Protein AF-A0A354EG21-F1 (afdb_monomer_lite)

Foldseek 3Di:
DVVVVVVVVVVVVVVVVVVVPPDDVVVVVVVVVLVVVLVVCLLVLVQLVSLVSDDPVSCVVDPSVNRSVVSCVPVVVVDHD

Secondary structure (DSSP, 8-state):
-HHHHHHHHHHHHHHHHGGGG---HHHHHHHHHHHHHHHHHHHTT-HHHHHHTS-HHHHHHS-HHHHHHHHHHHTGGG---

Structure (mmCIF, N/CA/C/O backbone):
data_AF-A0A354EG21-F1
#
_entry.id   AF-A0A354EG21-F1
#
loop_
_atom_site.group_PDB
_atom_site.id
_atom_site.type_symbol
_atom_site.label_atom_id
_atom_site.label_alt_id
_atom_site.label_comp_id
_atom_site.label_asym_id
_atom_site.label_entity_id
_atom_site.label_seq_id
_atom_site.pdbx_PDB_ins_code
_atom_site.Cartn_x
_atom_site.Cartn_y
_atom_site.Cartn_z
_atom_site.occupancy
_atom_site.B_iso_or_equiv
_atom_site.auth_seq_id
_atom_site.auth_comp_id
_atom_site.auth_asym_id
_atom_site.auth_atom_id
_atom_site.pdbx_PDB_model_num
ATOM 1 N N . MET A 1 1 ? -40.943 30.868 32.834 1.00 62.72 1 MET A N 1
ATOM 2 C CA . MET A 1 1 ? -40.074 31.105 31.658 1.00 62.72 1 MET A CA 1
ATOM 3 C C . MET A 1 1 ? -38.619 30.731 31.941 1.00 62.72 1 MET A C 1
ATOM 5 O O . MET A 1 1 ? -38.123 29.824 31.292 1.00 62.72 1 MET A O 1
ATOM 9 N N . VAL A 1 2 ? -37.975 31.308 32.964 1.00 67.62 2 VAL A N 1
ATOM 10 C CA . VAL A 1 2 ? -36.539 31.116 33.281 1.00 67.62 2 VAL A CA 1
ATOM 11 C C . VAL A 1 2 ? -36.107 29.645 33.436 1.00 67.62 2 VAL A C 1
ATOM 13 O O . VAL A 1 2 ? -35.160 29.223 32.788 1.00 67.62 2 VAL A O 1
ATOM 16 N N . ARG A 1 3 ? -36.844 28.813 34.188 1.00 76.12 3 ARG A N 1
ATOM 17 C CA . ARG A 1 3 ? -36.518 27.376 34.357 1.00 76.12 3 ARG A CA 1
ATOM 18 C C . ARG A 1 3 ? -36.470 26.578 33.046 1.00 76.12 3 ARG A C 1
ATOM 20 O O . ARG A 1 3 ? -35.625 25.707 32.914 1.00 76.12 3 ARG A O 1
ATOM 27 N N . LYS A 1 4 ? -37.318 26.908 32.064 1.00 69.44 4 LYS A N 1
ATOM 28 C CA . LYS A 1 4 ? -37.327 26.237 30.750 1.00 69.44 4 LYS A CA 1
ATOM 29 C C . LYS A 1 4 ? -36.119 26.637 29.897 1.00 69.44 4 LYS A C 1
ATOM 31 O O . LYS A 1 4 ? -35.576 25.800 29.190 1.00 69.44 4 LYS A O 1
ATOM 36 N N . VAL A 1 5 ? -35.679 27.893 30.010 1.00 79.00 5 VAL A N 1
ATOM 37 C CA . VAL A 1 5 ? -34.487 28.409 29.317 1.00 79.00 5 VAL A CA 1
ATOM 38 C C . VAL A 1 5 ? -33.222 27.731 29.845 1.00 79.00 5 VAL A C 1
ATOM 40 O O . VAL A 1 5 ? -32.408 27.272 29.056 1.00 79.00 5 VAL A O 1
ATOM 43 N N . TRP A 1 6 ? -33.098 27.568 31.164 1.00 82.06 6 TRP A N 1
ATOM 44 C CA . TRP A 1 6 ? -31.968 26.851 31.765 1.00 82.06 6 TRP A CA 1
ATOM 45 C C . TRP A 1 6 ? -31.946 25.363 31.397 1.00 82.06 6 TRP A C 1
ATOM 47 O O . TRP A 1 6 ? -30.882 24.830 31.097 1.00 82.06 6 TRP A O 1
ATOM 57 N N . SER A 1 7 ? -33.108 24.702 31.336 1.00 81.25 7 SER A N 1
ATOM 58 C CA . SER A 1 7 ? -33.198 23.318 30.850 1.00 81.25 7 SER A CA 1
ATOM 59 C C . SER A 1 7 ? -32.785 23.177 29.381 1.00 81.25 7 SER A C 1
ATOM 61 O O . SER A 1 7 ? -32.114 22.212 29.036 1.00 81.25 7 SER A O 1
ATOM 63 N N . LEU A 1 8 ? -33.142 24.140 28.524 1.00 82.06 8 LEU A N 1
ATOM 64 C CA . LEU A 1 8 ? -32.750 24.145 27.109 1.00 82.06 8 LEU A CA 1
ATOM 65 C C . LEU A 1 8 ? -31.253 24.414 26.919 1.00 82.06 8 LEU A C 1
ATOM 67 O O . LEU A 1 8 ? -30.623 23.767 26.088 1.00 82.06 8 LEU A O 1
ATOM 71 N N . VAL A 1 9 ? -30.670 25.313 27.715 1.00 83.31 9 VAL A N 1
ATOM 72 C CA . VAL A 1 9 ? -29.223 25.580 27.699 1.00 83.31 9 VAL A CA 1
ATOM 73 C C . VAL A 1 9 ? -28.440 24.355 28.181 1.00 83.31 9 VAL A C 1
ATOM 75 O O . VAL A 1 9 ? -27.480 23.956 27.529 1.00 83.31 9 VAL A O 1
ATOM 78 N N . LEU A 1 10 ? -28.882 23.698 29.258 1.00 81.00 10 LEU A N 1
ATOM 79 C CA . LEU A 1 10 ? -28.264 22.458 29.745 1.00 81.00 10 LEU A CA 1
ATOM 80 C C . LEU A 1 10 ? -28.369 21.316 28.726 1.00 81.00 10 LEU A C 1
ATOM 82 O O . LEU A 1 10 ? -27.397 20.594 28.522 1.00 81.00 10 LEU A O 1
ATOM 86 N N . LEU A 1 11 ? -29.513 21.174 28.049 1.00 79.88 11 LEU A N 1
ATOM 87 C CA . LEU A 1 11 ? -29.690 20.175 26.994 1.00 79.88 11 LEU A CA 1
ATOM 88 C C . LEU A 1 11 ? -28.786 20.461 25.784 1.00 79.88 11 LEU A C 1
ATOM 90 O O . LEU A 1 11 ? -28.192 19.535 25.239 1.00 79.88 11 LEU A O 1
ATOM 94 N N . GLY A 1 12 ? -28.630 21.733 25.403 1.00 78.00 12 GLY A N 1
ATOM 95 C CA . GLY A 1 12 ? -27.724 22.154 24.333 1.00 78.00 12 GLY A CA 1
ATOM 96 C C . GLY A 1 12 ? -26.249 21.878 24.644 1.00 78.00 12 GLY A C 1
ATOM 97 O O . GLY A 1 12 ? -25.526 21.410 23.770 1.00 78.00 12 GLY A O 1
ATOM 98 N N . VAL A 1 13 ? -25.819 22.096 25.893 1.00 77.75 13 VAL A N 1
ATOM 99 C CA . VAL A 1 13 ? -24.451 21.791 26.361 1.00 77.75 13 VAL A CA 1
ATOM 100 C C . VAL A 1 13 ? -24.200 20.279 26.452 1.00 77.75 13 VAL A C 1
ATOM 102 O O . VAL A 1 13 ? -23.117 19.809 26.115 1.00 77.75 13 VAL A O 1
ATOM 105 N N . MET A 1 14 ? -25.199 19.491 26.857 1.00 73.00 14 MET A N 1
ATOM 106 C CA . MET A 1 14 ? -25.110 18.023 26.853 1.00 73.00 14 MET A CA 1
ATOM 107 C C . MET A 1 14 ? -24.974 17.461 25.428 1.00 73.00 14 MET A C 1
ATOM 109 O O . MET A 1 14 ? -24.184 16.546 25.201 1.00 73.00 14 MET A O 1
ATOM 113 N N . LEU A 1 15 ? -25.707 18.021 24.459 1.00 68.88 15 LEU A N 1
ATOM 114 C CA . LEU A 1 15 ? -25.677 17.567 23.065 1.00 68.88 15 LEU A CA 1
ATOM 115 C C . LEU A 1 15 ? -24.344 17.876 22.365 1.00 68.88 15 LEU A C 1
ATOM 117 O O . LEU A 1 15 ? -23.880 17.074 21.558 1.00 68.88 15 LEU A O 1
ATOM 121 N N . SER A 1 16 ? -23.709 19.008 22.681 1.00 64.12 16 SER A N 1
ATOM 122 C CA . SER A 1 16 ? -22.415 19.398 22.103 1.00 64.12 16 SER A CA 1
ATOM 123 C C . SER A 1 16 ? -21.219 18.655 22.710 1.00 64.12 16 SER A C 1
ATOM 125 O O . SER A 1 16 ? -20.180 18.534 22.065 1.00 64.12 16 SER A O 1
ATOM 127 N N . CYS A 1 17 ? -21.360 18.089 23.911 1.00 55.12 17 CYS A N 1
ATOM 128 C CA . CYS A 1 17 ? -20.323 17.255 24.526 1.00 55.12 17 CYS A CA 1
ATOM 129 C C . CYS A 1 17 ? -20.241 15.852 23.885 1.00 55.12 17 CYS A C 1
ATOM 131 O O . CYS A 1 17 ? -19.181 15.227 23.866 1.00 55.12 17 CYS A O 1
ATOM 133 N N . ALA A 1 18 ? -21.337 15.369 23.287 1.00 57.28 18 ALA A N 1
ATOM 134 C CA . ALA A 1 18 ? -21.396 14.048 22.659 1.00 57.28 18 ALA A CA 1
ATOM 135 C C . ALA A 1 18 ? -20.552 13.934 21.373 1.00 57.28 18 ALA A C 1
ATOM 137 O O . ALA A 1 18 ? -20.108 12.841 21.025 1.00 57.28 18 ALA A O 1
ATOM 138 N N . THR A 1 19 ? -20.278 15.043 20.678 1.00 56.66 19 THR A N 1
ATOM 139 C CA . THR A 1 19 ? -19.480 15.028 19.439 1.00 56.66 19 THR A CA 1
ATOM 140 C C . THR A 1 19 ? -17.972 14.972 19.684 1.00 56.66 19 THR A C 1
ATOM 142 O O . THR A 1 19 ? -17.230 14.596 18.782 1.00 56.66 19 THR A O 1
ATOM 145 N N . ALA A 1 20 ? -17.503 15.294 20.894 1.00 53.19 20 ALA A N 1
ATOM 146 C CA . ALA A 1 20 ? -16.080 15.250 21.246 1.00 53.19 20 ALA A CA 1
ATOM 147 C C . ALA A 1 20 ? -15.556 13.820 21.511 1.00 53.19 20 ALA A C 1
ATOM 149 O O . ALA A 1 20 ? -14.348 13.605 21.504 1.00 53.19 20 ALA A O 1
ATOM 150 N N . LEU A 1 21 ? -16.449 12.837 21.693 1.00 55.34 21 LEU A N 1
ATOM 151 C CA . LEU A 1 21 ? -16.121 11.411 21.855 1.00 55.34 21 LEU A CA 1
ATOM 152 C C . LEU A 1 21 ? -16.291 10.587 20.566 1.00 55.34 21 LEU A C 1
ATOM 154 O O . LEU A 1 21 ? -16.222 9.362 20.609 1.00 55.34 21 LEU A O 1
ATOM 158 N N . ALA A 1 22 ? -16.504 11.223 19.412 1.00 60.19 22 ALA A N 1
ATOM 159 C CA . ALA A 1 22 ? -16.817 10.544 18.151 1.00 60.19 22 ALA A CA 1
ATOM 160 C C . ALA A 1 22 ? -15.615 9.853 17.461 1.00 60.19 22 ALA A C 1
ATOM 162 O O . ALA A 1 22 ? -15.636 9.647 16.247 1.00 60.19 22 ALA A O 1
ATOM 163 N N . GLY A 1 23 ? -14.576 9.475 18.211 1.00 62.88 23 GLY A N 1
ATOM 164 C CA . GLY A 1 23 ? -13.600 8.496 17.737 1.00 62.88 23 GLY A CA 1
ATOM 165 C C . GLY A 1 23 ? -14.299 7.150 17.562 1.00 62.88 23 GLY A C 1
ATOM 166 O O . GLY A 1 23 ? -15.132 6.765 18.384 1.00 62.88 23 GLY A O 1
ATOM 167 N N . ASN A 1 24 ? -14.000 6.427 16.486 1.00 77.62 24 ASN A N 1
ATOM 168 C CA . ASN A 1 24 ? -14.523 5.077 16.291 1.00 77.62 24 ASN A CA 1
ATOM 169 C C . ASN A 1 24 ? -13.342 4.100 16.283 1.00 77.62 24 ASN A C 1
ATOM 171 O O . ASN A 1 24 ? -12.869 3.743 15.201 1.00 77.62 24 ASN A O 1
ATOM 175 N N . PRO A 1 25 ? -12.873 3.658 17.469 1.00 81.06 25 PRO A N 1
ATOM 176 C CA . PRO A 1 25 ? -11.698 2.797 17.591 1.00 81.06 25 PRO A CA 1
ATOM 177 C C . PRO A 1 25 ? -11.792 1.523 16.747 1.00 81.06 25 PRO A C 1
ATOM 179 O O . PRO A 1 25 ? -10.787 1.032 16.249 1.00 81.06 25 PRO A O 1
ATOM 182 N N . GLY A 1 26 ? -13.007 1.002 16.531 1.00 88.88 26 GLY A N 1
ATOM 183 C CA . GLY A 1 26 ? -13.226 -0.156 15.664 1.00 88.88 26 GLY A CA 1
ATOM 184 C C . GLY A 1 26 ? -12.928 0.136 14.191 1.00 88.88 26 GLY A C 1
ATOM 185 O O . GLY A 1 26 ? -12.307 -0.681 13.514 1.00 88.88 26 GLY A O 1
ATOM 186 N N . LYS A 1 27 ? -13.319 1.315 13.692 1.00 90.00 27 LYS A N 1
ATOM 187 C CA . LYS A 1 27 ? -12.979 1.751 12.328 1.00 90.00 27 LYS A CA 1
ATOM 188 C C . LYS A 1 27 ? -11.488 2.036 12.180 1.00 90.00 27 LYS A C 1
ATOM 190 O O . LYS A 1 27 ? -10.920 1.696 11.149 1.00 90.00 27 LYS A O 1
ATOM 195 N N . GLU A 1 28 ? -10.863 2.626 13.196 1.00 92.00 28 GLU A N 1
ATOM 196 C CA . GLU A 1 28 ? -9.418 2.882 13.208 1.00 92.00 28 GLU A CA 1
ATOM 197 C C . GLU A 1 28 ? -8.620 1.575 13.189 1.00 92.00 28 GLU A C 1
ATOM 199 O O . GLU A 1 28 ? -7.752 1.403 12.337 1.00 92.00 28 GLU A O 1
ATOM 204 N N . ALA A 1 29 ? -8.970 0.611 14.045 1.00 94.56 29 ALA A N 1
ATOM 205 C CA . ALA A 1 29 ? -8.333 -0.704 14.064 1.00 94.56 29 ALA A CA 1
ATOM 206 C C . ALA A 1 29 ? -8.487 -1.441 12.721 1.00 94.56 29 ALA A C 1
ATOM 208 O O . ALA A 1 29 ? -7.522 -2.005 12.209 1.00 94.56 29 ALA A O 1
ATOM 209 N N . ALA A 1 30 ? -9.677 -1.392 1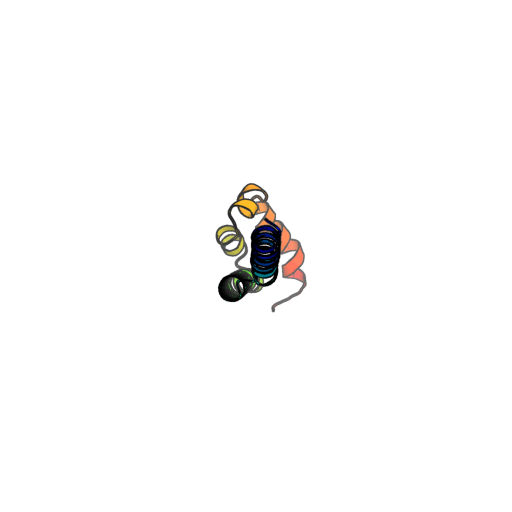2.112 1.00 95.12 30 ALA A N 1
ATOM 210 C CA . ALA A 1 30 ? -9.907 -1.977 10.792 1.00 95.12 30 ALA A CA 1
ATOM 211 C C . ALA A 1 30 ? -9.079 -1.287 9.692 1.00 95.12 30 ALA A C 1
ATOM 213 O O . ALA A 1 30 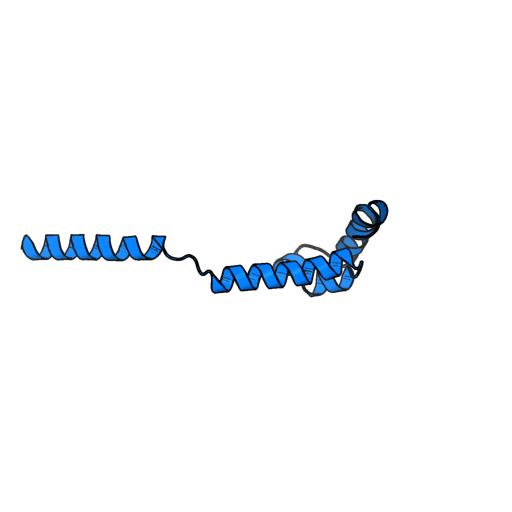? -8.552 -1.959 8.806 1.00 95.12 30 ALA A O 1
ATOM 214 N N . ALA A 1 31 ? -8.933 0.040 9.756 1.00 94.62 31 ALA A N 1
ATOM 215 C CA . ALA A 1 31 ? -8.118 0.799 8.813 1.00 94.62 31 ALA A CA 1
ATOM 216 C C . ALA A 1 31 ? -6.624 0.456 8.936 1.00 94.62 31 ALA A C 1
ATOM 218 O O . ALA A 1 31 ? -5.965 0.271 7.914 1.00 94.62 31 ALA A O 1
ATOM 219 N N . ILE A 1 32 ? -6.107 0.313 10.162 1.00 97.00 32 ILE A N 1
ATOM 220 C CA . ILE A 1 32 ? -4.724 -0.123 10.410 1.00 97.00 32 ILE A CA 1
ATOM 221 C C . ILE A 1 32 ? -4.503 -1.523 9.833 1.00 97.00 32 ILE A C 1
ATOM 223 O O . ILE A 1 32 ? -3.583 -1.714 9.043 1.00 97.00 32 ILE A O 1
ATOM 227 N N . ALA A 1 33 ? -5.391 -2.473 10.137 1.00 97.69 33 ALA A N 1
ATOM 228 C CA . ALA A 1 33 ? -5.273 -3.842 9.637 1.00 97.69 33 ALA A CA 1
ATOM 229 C C . ALA A 1 33 ? -5.295 -3.914 8.098 1.00 97.69 33 ALA A C 1
ATOM 231 O O . ALA A 1 33 ? -4.566 -4.709 7.502 1.00 97.69 33 ALA A O 1
ATOM 232 N N . ALA A 1 34 ? -6.112 -3.085 7.438 1.00 97.62 34 ALA A N 1
ATOM 233 C CA . ALA A 1 34 ? -6.129 -2.986 5.980 1.00 97.62 34 ALA A CA 1
ATOM 234 C C . ALA A 1 34 ? -4.825 -2.380 5.428 1.00 97.62 34 ALA A C 1
ATOM 236 O O . ALA A 1 34 ? -4.281 -2.878 4.441 1.00 97.62 34 ALA A O 1
ATOM 237 N N . ALA A 1 35 ? -4.292 -1.341 6.077 1.00 97.88 35 ALA A N 1
ATOM 238 C CA . ALA A 1 35 ? -3.034 -0.712 5.683 1.00 97.88 35 ALA A CA 1
ATOM 239 C C . ALA A 1 35 ? -1.835 -1.665 5.824 1.00 97.88 35 ALA A C 1
ATOM 241 O O . ALA A 1 35 ? -0.989 -1.711 4.933 1.00 97.88 35 ALA A O 1
ATOM 242 N N . GLU A 1 36 ? -1.779 -2.464 6.891 1.00 98.12 36 GLU A N 1
ATOM 243 C CA . GLU A 1 36 ? -0.733 -3.475 7.102 1.00 98.12 36 GLU A CA 1
ATOM 244 C C . GLU A 1 36 ? -0.759 -4.559 6.017 1.00 98.12 36 GLU A C 1
ATOM 246 O O . GLU A 1 36 ? 0.278 -4.887 5.439 1.00 98.12 36 GLU A O 1
ATOM 251 N N . GLN A 1 37 ? -1.947 -5.067 5.670 1.00 98.00 37 GLN A N 1
ATOM 252 C CA . GLN A 1 37 ? -2.110 -6.033 4.576 1.00 98.00 37 GLN A CA 1
ATOM 253 C C . GLN A 1 37 ? -1.667 -5.446 3.231 1.00 98.00 37 GLN A C 1
ATOM 255 O O . GLN A 1 37 ? -1.001 -6.118 2.438 1.00 98.00 37 GLN A O 1
ATOM 260 N N . TRP A 1 38 ? -1.998 -4.178 2.987 1.00 98.19 38 TRP A N 1
ATOM 261 C CA . TRP A 1 38 ? -1.577 -3.461 1.791 1.00 98.19 38 TRP A CA 1
ATOM 262 C C . TRP A 1 38 ? -0.054 -3.274 1.719 1.00 98.19 38 TRP A C 1
ATOM 264 O O . TRP A 1 38 ? 0.556 -3.551 0.680 1.00 98.19 38 TRP A O 1
ATOM 274 N N . LEU A 1 39 ? 0.577 -2.876 2.828 1.00 97.19 39 LEU A N 1
ATOM 275 C CA . LEU A 1 39 ? 2.030 -2.722 2.932 1.00 97.19 39 LEU A CA 1
ATOM 276 C C . LEU A 1 39 ? 2.761 -4.048 2.718 1.00 97.19 39 LEU A C 1
ATOM 278 O O . LEU A 1 39 ? 3.730 -4.078 1.964 1.00 97.19 39 LEU A O 1
ATOM 282 N N . ALA A 1 40 ? 2.251 -5.153 3.264 1.00 97.00 40 ALA A N 1
ATOM 283 C CA . ALA A 1 40 ? 2.852 -6.471 3.070 1.00 97.00 40 ALA A CA 1
ATOM 284 C C . ALA A 1 40 ? 2.950 -6.861 1.581 1.00 97.00 40 ALA A C 1
ATOM 286 O O . ALA A 1 40 ? 3.918 -7.495 1.160 1.00 97.00 40 ALA A O 1
ATOM 287 N N . MET A 1 41 ? 1.989 -6.450 0.743 1.00 97.75 41 MET A N 1
ATOM 288 C CA . MET A 1 41 ? 2.083 -6.645 -0.709 1.00 97.75 41 MET A CA 1
ATOM 289 C C . MET A 1 41 ? 3.180 -5.790 -1.345 1.00 97.75 41 MET A C 1
ATOM 291 O O . MET A 1 41 ? 3.874 -6.268 -2.244 1.00 97.75 41 MET A O 1
ATOM 295 N N . VAL A 1 42 ? 3.350 -4.545 -0.894 1.00 96.75 42 VAL A N 1
ATOM 296 C CA . VAL A 1 42 ? 4.438 -3.669 -1.351 1.00 96.75 42 VAL A CA 1
ATOM 297 C C . VAL A 1 42 ? 5.789 -4.266 -0.968 1.00 96.75 42 VAL A C 1
ATOM 299 O O . VAL A 1 42 ? 6.656 -4.405 -1.828 1.00 96.75 42 VAL A O 1
ATOM 302 N N . ASP A 1 43 ? 5.960 -4.682 0.280 1.00 95.94 43 ASP A N 1
ATOM 303 C CA . ASP A 1 43 ? 7.231 -5.210 0.778 1.00 95.94 43 ASP A CA 1
ATOM 304 C C . ASP A 1 43 ? 7.587 -6.553 0.113 1.00 95.94 43 ASP A C 1
ATOM 306 O O . ASP A 1 43 ? 8.745 -6.795 -0.227 1.00 95.94 43 ASP A O 1
ATOM 310 N N . ALA A 1 44 ? 6.583 -7.369 -0.229 1.00 95.75 44 ALA A N 1
ATOM 311 C CA . ALA A 1 44 ? 6.749 -8.591 -1.021 1.00 95.75 44 ALA A CA 1
ATOM 312 C C . ALA A 1 44 ? 6.992 -8.353 -2.530 1.00 95.75 44 ALA A C 1
ATOM 314 O O . ALA A 1 44 ? 7.074 -9.314 -3.299 1.00 95.75 44 ALA A O 1
ATOM 315 N N . GLY A 1 45 ? 7.055 -7.102 -2.998 1.00 95.81 45 GLY A N 1
ATOM 316 C CA . GLY A 1 45 ? 7.254 -6.772 -4.414 1.00 95.81 45 GLY A CA 1
ATOM 317 C C . GLY A 1 45 ? 6.022 -6.981 -5.305 1.00 95.81 45 GLY A C 1
ATOM 318 O O . GLY A 1 45 ? 6.115 -6.902 -6.530 1.00 95.81 45 GLY A O 1
ATOM 319 N N . ARG A 1 46 ? 4.843 -7.234 -4.724 1.00 97.81 46 ARG A N 1
ATOM 320 C CA . ARG A 1 46 ? 3.576 -7.480 -5.436 1.00 97.81 46 ARG A CA 1
ATOM 321 C C . ARG A 1 46 ? 2.885 -6.162 -5.814 1.00 97.81 46 ARG A C 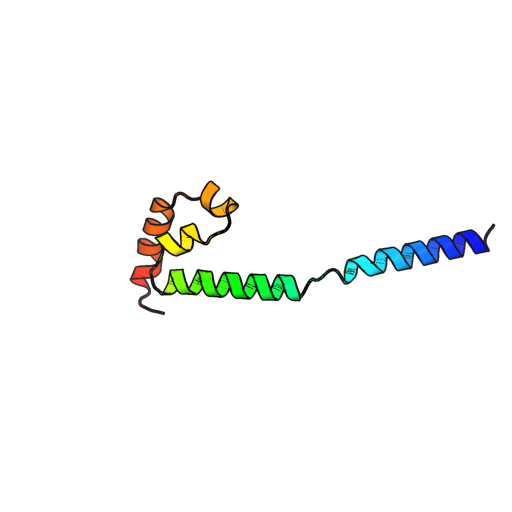1
ATOM 323 O O . ARG A 1 46 ? 1.727 -5.935 -5.475 1.00 97.81 46 ARG A O 1
ATOM 330 N N . TYR A 1 47 ? 3.585 -5.284 -6.530 1.00 97.81 47 TYR A N 1
ATOM 331 C CA . TYR A 1 47 ? 3.157 -3.894 -6.767 1.00 97.81 47 TYR A CA 1
ATOM 332 C C . TYR A 1 47 ? 1.849 -3.747 -7.556 1.00 97.81 47 TYR A C 1
ATOM 334 O O . TYR A 1 47 ? 1.047 -2.866 -7.264 1.00 97.81 47 TYR A O 1
ATOM 342 N N . ALA A 1 48 ? 1.600 -4.616 -8.539 1.00 98.31 48 ALA A N 1
ATOM 343 C CA . ALA A 1 48 ? 0.333 -4.605 -9.273 1.00 98.31 48 ALA A CA 1
ATOM 344 C C . ALA A 1 48 ? -0.852 -4.973 -8.361 1.00 98.31 48 ALA A C 1
ATOM 346 O O . ALA A 1 48 ? -1.899 -4.336 -8.420 1.00 98.31 48 ALA A O 1
ATOM 347 N N . ALA A 1 49 ? -0.660 -5.954 -7.472 1.00 98.38 49 ALA A N 1
ATOM 348 C CA . ALA A 1 49 ? -1.677 -6.344 -6.500 1.00 98.38 49 ALA A CA 1
ATOM 349 C C . ALA A 1 49 ? -1.907 -5.242 -5.453 1.00 98.38 49 ALA A C 1
ATOM 351 O O . ALA A 1 49 ? -3.053 -4.942 -5.138 1.00 98.38 49 ALA A O 1
ATOM 352 N N . SER A 1 50 ? -0.849 -4.570 -4.975 1.00 98.44 50 SER A N 1
ATOM 353 C CA . SER A 1 50 ? -1.025 -3.439 -4.053 1.00 98.44 50 SER A CA 1
ATOM 354 C C . SER A 1 50 ? -1.784 -2.279 -4.704 1.00 98.44 50 SER A C 1
ATOM 356 O O . SER A 1 50 ? -2.591 -1.631 -4.049 1.00 98.44 50 SER A O 1
ATOM 358 N N . TRP A 1 51 ? -1.618 -2.041 -6.005 1.00 98.75 51 TRP A N 1
ATOM 359 C CA . TRP A 1 51 ? -2.450 -1.065 -6.710 1.00 98.75 51 TRP A CA 1
ATOM 360 C C . TRP A 1 51 ? -3.930 -1.470 -6.748 1.00 98.75 51 TRP A C 1
ATOM 362 O O . TRP A 1 51 ? -4.802 -0.646 -6.482 1.00 98.75 51 TRP A O 1
ATOM 372 N N . GLN A 1 52 ? -4.218 -2.740 -7.048 1.00 98.44 52 GLN A N 1
ATOM 373 C CA . GLN A 1 52 ? -5.590 -3.255 -7.124 1.00 98.44 52 GLN A CA 1
ATOM 374 C C . GLN A 1 52 ? -6.315 -3.155 -5.778 1.00 98.44 52 GLN A C 1
ATOM 376 O O . GLN A 1 52 ? -7.458 -2.706 -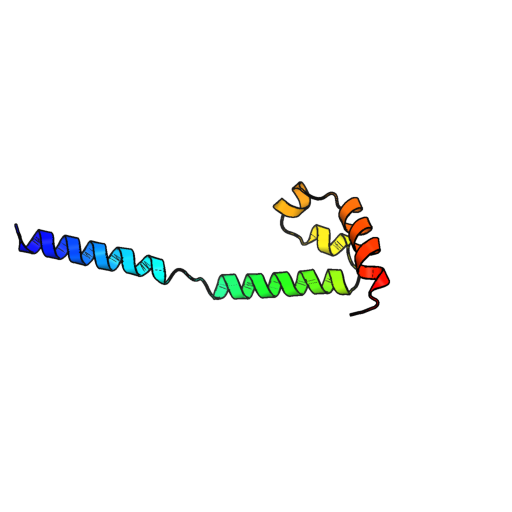5.743 1.00 98.44 52 GLN A O 1
ATOM 381 N N . GLU A 1 53 ? -5.629 -3.476 -4.684 1.00 98.19 53 GLU A N 1
ATOM 382 C CA . GLU A 1 53 ? -6.171 -3.443 -3.318 1.00 98.19 53 GLU A CA 1
ATOM 383 C C . GLU A 1 53 ? -6.196 -2.036 -2.691 1.00 98.19 53 GLU A C 1
ATOM 385 O O . GLU A 1 53 ? -6.679 -1.852 -1.575 1.00 98.19 53 GLU A O 1
ATOM 390 N N . ALA A 1 54 ? -5.690 -1.013 -3.387 1.00 98.00 54 ALA A N 1
ATOM 391 C CA . ALA A 1 54 ? -5.779 0.366 -2.921 1.00 98.00 54 ALA A CA 1
ATOM 392 C C . ALA A 1 54 ? -7.226 0.898 -2.976 1.00 98.00 54 ALA A C 1
ATOM 394 O O . ALA A 1 54 ? -8.108 0.346 -3.634 1.00 98.00 54 ALA A O 1
ATOM 395 N N . ALA A 1 55 ? -7.486 2.026 -2.315 1.00 97.00 55 ALA A N 1
ATOM 396 C CA . ALA A 1 55 ? -8.779 2.699 -2.419 1.00 97.00 55 ALA A CA 1
ATOM 397 C C . ALA A 1 55 ? -9.085 3.118 -3.872 1.00 97.00 55 ALA A C 1
ATOM 399 O O . ALA A 1 55 ? -8.179 3.471 -4.626 1.00 97.00 55 ALA A O 1
ATOM 400 N N . GLY A 1 56 ? -10.370 3.159 -4.250 1.00 97.31 56 GLY A N 1
ATOM 401 C CA . GLY A 1 56 ? -10.792 3.594 -5.592 1.00 97.31 56 GLY A CA 1
ATOM 402 C C . GLY A 1 56 ? -10.232 4.966 -5.975 1.00 97.31 56 GLY A C 1
ATOM 403 O O . GLY A 1 56 ? -9.627 5.097 -7.030 1.00 97.31 56 GLY A O 1
ATOM 404 N N . LEU A 1 57 ? -10.275 5.923 -5.040 1.00 97.88 57 LEU A N 1
ATOM 405 C CA . LEU A 1 57 ? -9.681 7.255 -5.204 1.00 97.88 57 LEU A CA 1
ATOM 406 C C . LEU A 1 57 ? -8.209 7.212 -5.653 1.00 97.88 57 LEU A C 1
ATOM 408 O O . LEU A 1 57 ? -7.778 8.034 -6.455 1.00 97.88 57 LEU A O 1
ATOM 412 N N . PHE A 1 58 ? -7.430 6.259 -5.136 1.00 97.88 58 PHE A N 1
ATOM 413 C CA . PHE A 1 58 ? -6.032 6.097 -5.519 1.00 97.88 58 PHE A CA 1
ATOM 414 C C . PHE A 1 58 ? -5.902 5.543 -6.940 1.00 97.88 58 PHE A C 1
ATOM 416 O O . PHE A 1 58 ? -5.106 6.055 -7.723 1.00 97.88 58 PHE A O 1
ATOM 423 N N . ARG A 1 59 ? -6.703 4.531 -7.290 1.00 98.44 59 ARG A N 1
ATOM 424 C CA . ARG A 1 59 ? -6.699 3.926 -8.631 1.00 98.44 59 ARG A CA 1
ATOM 425 C C . ARG A 1 59 ? -7.189 4.885 -9.714 1.00 98.44 59 ARG A C 1
ATOM 427 O O . ARG A 1 59 ? -6.708 4.816 -10.838 1.00 98.44 59 ARG A O 1
ATOM 434 N N . ASP A 1 60 ? -8.087 5.800 -9.366 1.00 98.31 60 ASP A N 1
ATOM 435 C CA . ASP A 1 60 ? -8.565 6.843 -10.276 1.00 98.31 60 ASP A CA 1
ATOM 436 C C . ASP A 1 60 ? -7.487 7.909 -10.541 1.00 98.31 60 ASP A C 1
ATOM 438 O O . ASP A 1 60 ? -7.430 8.487 -11.625 1.00 98.31 60 ASP A O 1
ATOM 442 N N . ALA A 1 61 ? -6.611 8.165 -9.562 1.00 98.38 61 ALA A N 1
ATOM 443 C CA . ALA A 1 61 ? -5.562 9.182 -9.648 1.00 98.38 61 ALA A CA 1
ATOM 444 C C . ALA A 1 61 ? -4.215 8.651 -10.170 1.00 98.38 61 ALA A C 1
ATOM 446 O O . ALA A 1 61 ? -3.416 9.412 -10.719 1.00 98.38 61 ALA A O 1
ATOM 447 N N . VAL A 1 62 ? -3.927 7.364 -9.975 1.00 98.25 62 VAL A N 1
ATOM 448 C CA . VAL A 1 62 ? -2.627 6.755 -10.272 1.00 98.25 62 VAL A CA 1
ATOM 449 C C . VAL A 1 62 ? -2.815 5.600 -11.244 1.00 98.25 62 VAL A C 1
ATOM 451 O O . VAL A 1 62 ? -3.464 4.615 -10.918 1.00 98.25 62 VAL A O 1
ATOM 454 N N . ILE A 1 63 ? -2.181 5.673 -12.414 1.00 98.44 63 ILE A N 1
ATOM 455 C CA . 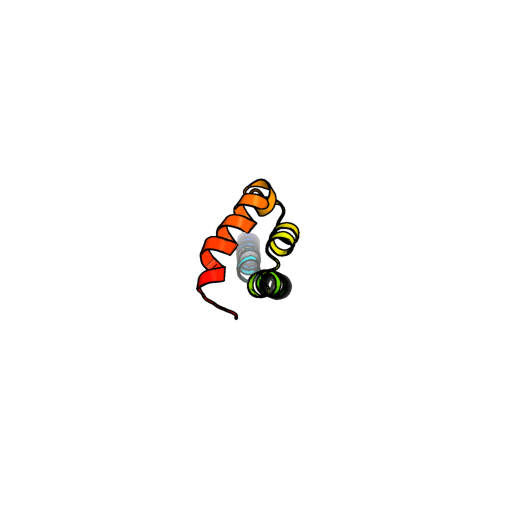ILE A 1 63 ? -2.167 4.572 -13.388 1.00 98.44 63 ILE A CA 1
ATOM 456 C C . ILE A 1 63 ? -1.330 3.408 -12.834 1.00 98.44 63 ILE A C 1
ATOM 458 O O . ILE A 1 63 ? -0.209 3.619 -12.364 1.00 98.44 63 ILE A O 1
ATOM 462 N N . GLN A 1 64 ? -1.845 2.177 -12.927 1.00 98.62 64 GLN A N 1
ATOM 463 C CA . GLN A 1 64 ? -1.186 0.974 -12.400 1.00 98.62 64 GLN A CA 1
ATOM 464 C C . GLN A 1 64 ? 0.267 0.829 -12.878 1.00 98.62 64 GLN A C 1
ATOM 466 O O . GLN A 1 64 ? 1.162 0.593 -12.066 1.00 98.62 64 GLN A O 1
ATOM 471 N N . ASP A 1 65 ? 0.528 1.014 -14.172 1.00 98.56 65 ASP A N 1
ATOM 472 C CA . ASP A 1 65 ? 1.879 0.870 -14.728 1.00 98.56 65 ASP A CA 1
ATOM 473 C C . ASP A 1 65 ? 2.854 1.912 -14.168 1.00 98.56 65 ASP A C 1
ATOM 475 O O . ASP A 1 65 ? 4.006 1.589 -13.875 1.00 98.56 65 ASP A O 1
ATOM 479 N N . HIS A 1 66 ? 2.389 3.144 -13.928 1.00 98.56 66 HIS A N 1
ATOM 480 C CA . HIS A 1 66 ? 3.200 4.181 -13.287 1.00 98.56 66 HIS A CA 1
ATOM 481 C C . HIS A 1 66 ? 3.504 3.828 -11.829 1.00 98.56 66 HIS A C 1
ATOM 483 O O . HIS A 1 66 ? 4.627 4.024 -11.370 1.00 98.56 66 HIS A O 1
ATOM 489 N N . TRP A 1 67 ? 2.534 3.266 -11.104 1.00 98.44 67 TRP A N 1
ATOM 490 C CA . TRP A 1 67 ? 2.750 2.794 -9.738 1.00 98.44 67 TRP A CA 1
ATOM 491 C C . TRP A 1 67 ? 3.807 1.688 -9.674 1.00 98.44 67 TRP A C 1
ATOM 493 O O . TRP A 1 67 ? 4.763 1.779 -8.901 1.00 98.44 67 TRP A O 1
ATOM 503 N N . VAL A 1 68 ? 3.672 0.671 -10.529 1.00 98.62 68 VAL A N 1
ATOM 504 C CA . VAL A 1 68 ? 4.624 -0.443 -10.623 1.00 98.62 68 VAL A CA 1
ATOM 505 C C . VAL A 1 68 ? 6.013 0.065 -11.005 1.00 98.62 68 VAL A C 1
ATOM 507 O O . VAL A 1 68 ? 7.003 -0.358 -10.405 1.00 98.62 68 VAL A O 1
ATOM 510 N N . HIS A 1 69 ? 6.109 0.978 -11.972 1.00 98.44 69 HIS A N 1
ATOM 511 C CA . HIS A 1 69 ? 7.379 1.570 -12.383 1.00 98.44 69 HIS A CA 1
ATOM 512 C C . HIS A 1 69 ? 8.055 2.327 -11.231 1.00 98.44 69 HIS A C 1
ATOM 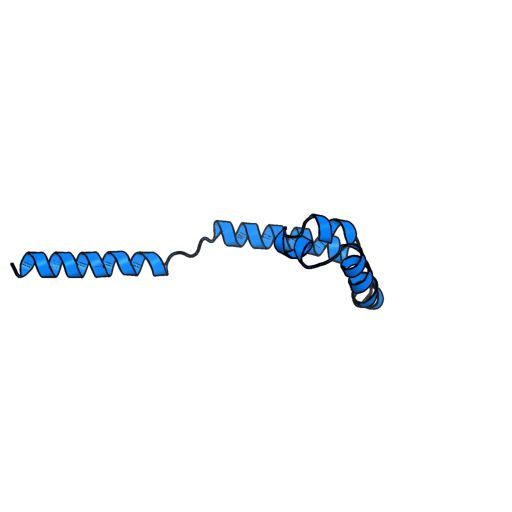514 O O . HIS A 1 69 ? 9.214 2.058 -10.913 1.00 98.44 69 HIS A O 1
ATOM 520 N N . SER A 1 70 ? 7.320 3.208 -10.549 1.00 98.06 70 SER A N 1
ATOM 521 C CA . SER A 1 70 ? 7.836 3.998 -9.428 1.00 98.06 70 SER A CA 1
ATOM 522 C C . SER A 1 70 ? 8.311 3.129 -8.266 1.00 98.06 70 SER A C 1
ATOM 524 O O . SER A 1 70 ? 9.396 3.359 -7.732 1.00 98.06 70 SER A O 1
ATOM 526 N N . LEU A 1 71 ? 7.555 2.095 -7.885 1.00 97.06 71 LEU A N 1
ATOM 527 C CA . LEU A 1 71 ? 7.983 1.201 -6.808 1.00 97.06 71 LEU A CA 1
ATOM 528 C C . LEU A 1 71 ? 9.197 0.357 -7.199 1.00 97.06 71 LEU A C 1
ATOM 530 O O . LEU A 1 71 ? 10.093 0.181 -6.377 1.00 97.06 71 LEU A O 1
ATOM 534 N N . ASN A 1 72 ? 9.297 -0.090 -8.452 1.00 96.88 72 ASN A N 1
ATOM 535 C CA . ASN A 1 72 ? 10.522 -0.728 -8.932 1.00 96.88 72 ASN A CA 1
ATOM 536 C C . ASN A 1 72 ? 11.732 0.213 -8.858 1.00 96.88 72 ASN A C 1
ATOM 538 O O . ASN A 1 72 ? 12.815 -0.236 -8.495 1.00 96.88 72 ASN A O 1
ATOM 542 N N . ALA A 1 73 ? 11.565 1.497 -9.178 1.00 97.19 73 ALA A N 1
ATOM 543 C CA . ALA A 1 73 ? 12.651 2.473 -9.129 1.00 97.19 73 ALA A CA 1
ATOM 544 C C . ALA A 1 73 ? 13.076 2.819 -7.692 1.00 97.19 73 ALA A C 1
ATOM 546 O O . ALA A 1 73 ? 14.267 2.943 -7.420 1.00 97.19 73 ALA A O 1
ATOM 547 N N . VAL A 1 74 ? 12.120 2.959 -6.769 1.00 95.56 74 VAL A N 1
ATOM 548 C CA . VAL A 1 74 ? 12.384 3.459 -5.409 1.00 95.56 74 VAL A CA 1
ATOM 549 C C . VAL A 1 74 ? 12.637 2.338 -4.405 1.00 95.56 74 VAL A C 1
ATOM 551 O O . VAL A 1 74 ? 13.554 2.449 -3.598 1.00 95.56 74 VAL A O 1
ATOM 554 N N . ARG A 1 75 ? 11.842 1.260 -4.416 1.00 94.38 75 ARG A N 1
ATOM 555 C CA . ARG A 1 75 ? 11.924 0.199 -3.395 1.00 94.38 75 ARG A CA 1
ATOM 556 C C . ARG A 1 75 ? 12.992 -0.839 -3.714 1.00 94.38 75 ARG A C 1
ATOM 558 O O . ARG A 1 75 ? 13.711 -1.246 -2.811 1.00 94.38 75 ARG A O 1
ATOM 565 N N . LYS A 1 76 ? 13.137 -1.249 -4.979 1.00 89.88 76 LYS A N 1
ATOM 566 C CA . LYS A 1 76 ? 14.083 -2.312 -5.369 1.00 89.88 76 LYS A CA 1
ATOM 567 C C . LYS A 1 76 ? 15.540 -2.039 -4.943 1.00 89.88 76 LYS A C 1
ATOM 569 O O . LYS A 1 76 ? 16.179 -2.986 -4.485 1.00 89.88 76 LYS A O 1
ATOM 574 N N . PRO A 1 77 ? 16.079 -0.803 -5.035 1.00 94.62 77 PRO A N 1
ATOM 575 C CA . PRO A 1 77 ? 17.441 -0.510 -4.577 1.00 94.62 77 PRO A CA 1
ATOM 576 C C . PRO A 1 77 ? 17.642 -0.603 -3.058 1.00 94.62 77 PRO A C 1
ATOM 578 O O . PRO A 1 77 ? 18.781 -0.707 -2.614 1.00 94.62 77 PRO A O 1
ATOM 581 N N . LEU A 1 78 ? 16.569 -0.572 -2.261 1.00 94.00 78 LEU A N 1
ATOM 582 C CA . LEU A 1 78 ? 16.645 -0.589 -0.794 1.00 94.00 78 LEU A CA 1
ATOM 583 C C . LEU A 1 78 ? 16.849 -1.998 -0.218 1.00 94.00 78 LEU A C 1
ATOM 585 O O . LEU A 1 78 ? 17.059 -2.145 0.982 1.00 94.00 78 LEU A O 1
ATOM 589 N N . GLY A 1 79 ? 16.820 -3.032 -1.062 1.00 87.62 79 GLY A N 1
ATOM 590 C CA . GLY A 1 79 ? 16.921 -4.421 -0.630 1.00 87.62 79 GLY A CA 1
ATOM 591 C C . GLY A 1 79 ? 15.578 -4.998 -0.182 1.00 87.62 79 GLY A C 1
ATOM 592 O O . GLY A 1 79 ? 14.514 -4.487 -0.528 1.00 87.62 79 GLY A O 1
ATOM 593 N N . ARG A 1 80 ? 15.632 -6.130 0.523 1.00 85.62 80 ARG A N 1
ATOM 594 C CA . ARG A 1 80 ? 14.440 -6.824 1.031 1.00 85.62 80 ARG A CA 1
ATOM 595 C C . ARG A 1 80 ? 14.096 -6.320 2.432 1.00 85.62 80 ARG A C 1
ATOM 597 O O . ARG A 1 80 ? 15.009 -6.010 3.195 1.00 85.62 80 ARG A O 1
ATOM 604 N N . LEU A 1 81 ? 12.801 -6.285 2.732 1.00 78.56 81 LEU A N 1
ATOM 605 C CA . LEU A 1 81 ? 12.238 -6.069 4.065 1.00 78.56 81 LEU A CA 1
ATOM 606 C C . LEU A 1 81 ? 11.800 -7.404 4.673 1.00 78.56 81 LEU A C 1
ATOM 608 O O . LEU A 1 81 ? 11.458 -8.314 3.879 1.00 78.56 81 LEU A O 1
#

Radius of gyration: 23.41 Å; chains: 1; bounding box: 58×40×49 Å

Sequence (81 aa):
MVRKVWSLVLLGVMLSCATALAGNPGKEAAAIAAAEQWLAMVDAGRYAASWQEAAGLFRDAVIQDHWVHSLNAVRKPLGRL

pLDDT: mean 88.25, std 13.41, range [53.19, 98.75]